Protein 4LWU (pdb70)

Solvent-accessible surface area: 5681 Å² total; per-residue (Å²): 224,131,102,10,76,4,32,109,116,0,31,60,18,0,90,79,22,50,8,165,105,109,57,0,46,45,173,44,0,60,141,30,7,29,78,2,20,83,73,103,158,16,40,87,117,187,103,128,65,32,0,96,1,68,152,16,71,0,5,142,21,7,50,31,142,83,6,21,48,146,58,112,218,109,19,99,60,13,0,62,145,10,35,92,76

Organism: Xenopus laevis (NCBI:txid8355)

Nearest PDB structures (foldseek):
  4lwu-assembly1_A  TM=1.012E+00  e=4.387E-17  Xenopus laevis
  4lwv-assembly1_A  TM=9.709E-01  e=1.993E-15  Xenopus laevis
  7kjm-assembly1_A  TM=9.568E-01  e=6.060E-14  Homo sapiens
  5hmk-assembly3_B  TM=9.568E-01  e=9.683E-14  Homo sapiens
  4zyc-assembly1_A  TM=9.671E-01  e=3.694E-13  Homo sapiens

Sequence (85 aa):
EKLVQPTPLLLSLLKS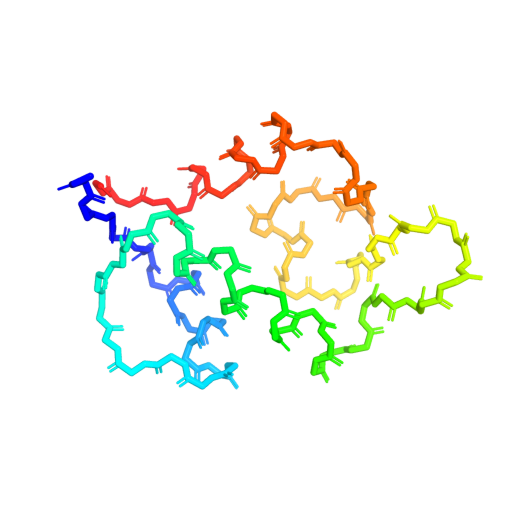AGAQKETFTMKEVLYHLGQYIMAKQLYDEKQQHIVHCSNDPLGELFGVQEFSVKEHRRIYAMISRNLVS

CATH classification: 1.10.245.10

Radius of gyration: 12.05 Å; Cα contacts (8 Å, |Δi|>4): 107; chains: 1; bounding box: 34×31×22 Å

Structure (mmCIF, N/CA/C/O backbone):
data_4LWU
#
_entry.id   4LWU
#
_cell.length_a   40.554
_cell.length_b   78.341
_cell.length_c   24.703
_cell.angle_alpha   90.00
_cell.angle_beta   90.00
_cell.angle_gamma   90.00
#
_symmetry.space_group_name_H-M   'P 21 21 2'
#
loop_
_entity.id
_entity.type
_entity.pdbx_description
1 polymer 'E3 ubiquitin-protein ligase Mdm2'
2 non-polymer "(2'S,3R,4'S,5'R)-N-(4-carbamoylphenyl)-6-chloro-4'-(3-chloro-2-fluorophenyl)-2'-(2,2-dimethylpropyl)-2-oxo-1,2-dihydrospiro[indole-3,3'-pyrrolidine]-5'-carboxamide"
3 non-polymer 'SULFATE ION'
4 water water
#
loop_
_atom_site.group_PDB
_atom_site.id
_atom_site.type_symbol
_atom_site.label_atom_id
_atom_site.label_alt_id
_atom_site.label_comp_id
_atom_site.label_asym_id
_atom_site.label_entity_id
_atom_site.label_seq_id
_atom_site.pdbx_PDB_ins_code
_atom_site.Cartn_x
_atom_site.Cartn_y
_atom_site.Cartn_z
_atom_site.occupancy
_atom_site.B_iso_or_equiv
_atom_site.auth_seq_id
_atom_site.auth_comp_id
_atom_site.auth_asym_id
_atom_site.auth_atom_id
_atom_site.pdbx_PDB_model_num
ATOM 1 N N . GLU A 1 1 ? 4.698 10.192 -2.684 1.00 23.84 21 GLU A N 1
ATOM 2 C CA . GLU A 1 1 ? 5.391 8.980 -3.204 1.00 21.37 21 GLU A CA 1
ATOM 3 C C . GLU A 1 1 ? 4.683 7.715 -2.739 1.00 20.07 21 GLU A C 1
ATOM 4 O O . GLU A 1 1 ? 5.162 6.604 -2.963 1.00 21.42 21 GLU A O 1
ATOM 10 N N . LYS A 1 2 ? 3.541 7.895 -2.085 1.00 16.15 22 LYS A N 1
ATOM 11 C CA . LYS A 1 2 ? 2.741 6.777 -1.605 1.00 16.46 22 LYS A CA 1
ATOM 12 C C . LYS A 1 2 ? 1.702 6.389 -2.650 1.00 14.64 22 LYS A C 1
ATOM 13 O O . LYS A 1 2 ? 0.914 7.223 -3.093 1.00 15.32 22 LYS A O 1
ATOM 19 N N . LEU A 1 3 ? 1.702 5.124 -3.048 1.00 10.89 23 LEU A N 1
ATOM 20 C CA . LEU A 1 3 ? 0.665 4.639 -3.939 1.00 9.96 23 LEU A CA 1
ATOM 21 C C . LEU A 1 3 ? -0.403 3.930 -3.122 1.00 9.68 23 LEU A C 1
ATOM 22 O O . LEU A 1 3 ? -0.102 3.069 -2.294 1.00 13.89 23 LEU A O 1
ATOM 27 N N . VAL A 1 4 ? -1.654 4.316 -3.342 1.00 8.09 24 VAL A N 1
ATOM 28 C CA . VAL A 1 4 ? -2.763 3.727 -2.613 1.00 7.96 24 VAL A CA 1
ATOM 29 C C . VAL A 1 4 ? -3.571 2.797 -3.503 1.00 7.44 24 VAL A C 1
ATOM 30 O O . VAL A 1 4 ? -3.525 2.884 -4.731 1.00 7.88 24 VAL A O 1
ATOM 34 N N . GLN A 1 5 ? -4.305 1.898 -2.858 1.00 7.65 25 GLN A N 1
ATOM 35 C CA . GLN A 1 5 ? -5.056 0.869 -3.555 1.00 7.39 25 GLN A CA 1
ATOM 36 C C . GLN A 1 5 ? -6.531 0.999 -3.223 1.00 6.82 25 GLN A C 1
ATOM 37 O O . GLN A 1 5 ? -6.961 0.646 -2.133 1.00 7.77 25 GLN A O 1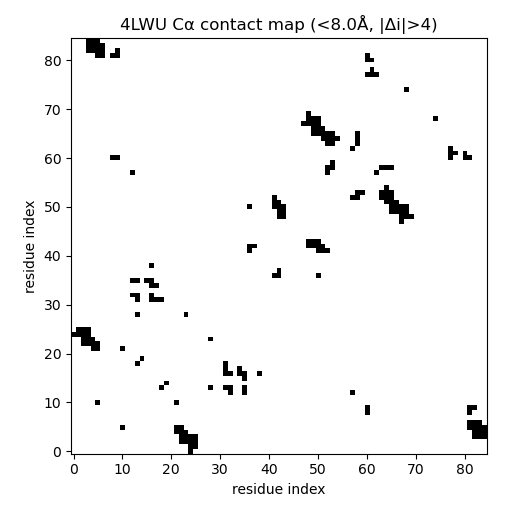
ATOM 43 N N . PRO A 1 6 ? -7.327 1.519 -4.161 1.00 6.73 26 PRO A N 1
ATOM 44 C CA . PRO A 1 6 ? -8.777 1.547 -3.961 1.00 6.90 26 PRO A CA 1
ATOM 45 C C . PRO A 1 6 ? -9.358 0.154 -3.757 1.00 7.75 26 PRO A C 1
ATOM 46 O O . PRO A 1 6 ? -8.921 -0.812 -4.381 1.00 7.68 26 PRO A O 1
ATOM 50 N N . THR A 1 7 ? -10.344 0.061 -2.874 1.00 7.62 27 THR A N 1
ATOM 51 C CA . THR A 1 7 ? -11.167 -1.137 -2.744 1.00 7.52 27 THR A CA 1
ATOM 52 C C . THR A 1 7 ? -11.873 -1.401 -4.063 1.00 7.88 27 THR A C 1
ATOM 53 O O . THR A 1 7 ? -11.958 -0.524 -4.918 1.00 8.96 27 THR A O 1
ATOM 57 N N . PRO A 1 8 ? -12.415 -2.614 -4.233 1.00 8.31 28 PRO A N 1
ATOM 58 C CA . PRO A 1 8 ? -13.125 -2.933 -5.474 1.00 8.65 28 PRO A CA 1
ATOM 59 C C . PRO A 1 8 ? -14.244 -1.957 -5.843 1.00 8.50 28 PRO A C 1
ATOM 60 O O . PRO A 1 8 ? -14.400 -1.604 -7.009 1.00 8.61 28 PRO A O 1
ATOM 64 N N . LEU A 1 9 ? -15.020 -1.519 -4.858 1.00 8.74 29 LEU A N 1
ATOM 65 C CA . LEU A 1 9 ? -16.101 -0.581 -5.124 1.00 8.90 29 LEU A CA 1
ATOM 66 C C . LEU A 1 9 ? -15.583 0.762 -5.633 1.00 9.49 29 LEU A C 1
ATOM 67 O O . LEU A 1 9 ? -16.036 1.258 -6.660 1.00 9.45 29 LEU A O 1
ATOM 72 N N . LEU A 1 10 ? -14.629 1.355 -4.928 1.00 8.26 30 LEU A N 1
ATOM 73 C CA . LEU A 1 10 ? -14.094 2.631 -5.387 1.00 7.48 30 LEU A CA 1
ATOM 74 C C . LEU A 1 10 ? -13.373 2.474 -6.717 1.00 7.12 30 LEU A C 1
ATOM 75 O O . LEU A 1 10 ? -13.487 3.330 -7.591 1.00 8.01 30 LEU A O 1
ATOM 80 N N . LEU A 1 11 ? -12.647 1.375 -6.879 1.00 7.53 31 LEU A N 1
ATOM 81 C CA . LEU A 1 11 ? -11.929 1.144 -8.124 1.00 8.57 31 LEU A CA 1
ATOM 82 C C . LEU A 1 11 ? -12.888 1.134 -9.308 1.00 8.68 31 LEU A C 1
ATOM 83 O O . LEU A 1 11 ? -12.572 1.665 -10.370 1.00 9.52 31 LEU A O 1
ATOM 88 N N . SER A 1 12 ? -14.064 0.539 -9.129 1.00 9.15 32 SER A N 1
ATOM 89 C CA . SER A 1 12 ? -15.028 0.466 -10.219 1.00 10.49 32 SER A CA 1
ATOM 90 C C . SER A 1 12 ? -15.473 1.866 -10.640 1.00 9.93 32 SER A C 1
ATOM 91 O O . SER A 1 12 ? -15.662 2.131 -11.829 1.00 10.25 32 SER A O 1
ATOM 94 N N . LEU A 1 13 ? -15.624 2.771 -9.675 1.00 9.96 33 LEU A N 1
ATOM 95 C CA . LEU A 1 13 ? -15.981 4.147 -9.996 1.00 9.71 33 LEU A CA 1
ATOM 96 C C . LEU A 1 13 ? -14.849 4.839 -10.749 1.00 8.90 33 LEU A C 1
ATOM 97 O O . LEU A 1 13 ? -15.086 5.537 -11.734 1.00 9.37 33 LEU A O 1
ATOM 102 N N . LEU A 1 14 ? -13.618 4.643 -10.291 1.00 8.24 34 LEU A N 1
ATOM 103 C CA . LEU A 1 14 ? -12.475 5.260 -10.951 1.00 7.86 34 LEU A CA 1
ATOM 104 C C . LEU A 1 14 ? -12.344 4.775 -12.387 1.00 7.95 34 LEU A C 1
ATOM 105 O O . LEU A 1 14 ? -12.077 5.561 -13.295 1.00 7.91 34 LEU A O 1
ATOM 110 N N . LYS A 1 15 ? -12.525 3.480 -12.602 1.00 8.81 35 LYS A N 1
ATOM 111 C CA . LYS A 1 15 ? -12.381 2.947 -13.948 1.00 9.66 35 LYS A CA 1
ATOM 112 C C . LYS A 1 15 ? -13.512 3.418 -14.855 1.00 11.32 35 LYS A C 1
ATOM 113 O O . LYS A 1 15 ? -13.300 3.651 -16.041 1.00 10.93 35 LYS A O 1
ATOM 119 N N . SER A 1 16 ? -14.708 3.589 -14.306 1.00 11.39 36 SER A N 1
ATOM 120 C CA . SER A 1 16 ? -15.805 4.115 -15.109 1.00 12.37 36 SER A CA 1
ATOM 121 C C . SER A 1 16 ? -15.519 5.557 -15.537 1.00 11.23 36 SER A C 1
ATOM 122 O O . SER A 1 16 ? -16.049 6.031 -16.543 1.00 13.11 36 SER A O 1
ATOM 125 N N . ALA A 1 17 ? -14.673 6.247 -14.777 1.00 10.05 37 ALA A N 1
ATOM 126 C CA . ALA A 1 17 ? -14.298 7.620 -15.099 1.00 10.36 37 ALA A CA 1
ATOM 127 C C . ALA A 1 17 ? -13.084 7.704 -16.020 1.00 8.23 37 ALA A C 1
ATOM 128 O O . ALA A 1 17 ? -12.696 8.797 -16.436 1.00 9.79 37 ALA A O 1
ATOM 130 N N . GLY A 1 18 ? -12.481 6.559 -16.330 1.00 8.66 38 GLY A N 1
ATOM 131 C CA . GLY A 1 18 ? -11.370 6.549 -17.263 1.00 9.51 38 GLY A CA 1
ATOM 132 C C . GLY A 1 18 ? -10.032 6.105 -16.696 1.00 9.75 38 GLY A C 1
ATOM 133 O O . GLY A 1 18 ? -9.035 6.081 -17.418 1.00 11.45 38 GLY A O 1
ATOM 134 N N . ALA A 1 19 ? -9.990 5.755 -15.413 1.00 8.81 39 ALA A N 1
ATOM 135 C CA . ALA A 1 19 ? -8.742 5.292 -14.812 1.00 10.06 39 ALA A CA 1
ATOM 136 C C . ALA A 1 19 ? -8.328 3.958 -15.428 1.00 11.25 39 ALA A C 1
ATOM 137 O O . ALA A 1 19 ? -9.176 3.158 -15.822 1.00 11.47 39 ALA A O 1
ATOM 139 N N . GLN A 1 20 ? -7.022 3.720 -15.508 1.00 12.50 40 GLN A N 1
ATOM 140 C CA . GLN A 1 20 ? -6.504 2.553 -16.214 1.00 15.25 40 GLN A CA 1
ATOM 141 C C . GLN A 1 20 ? -5.819 1.524 -15.317 1.00 17.13 40 GLN A C 1
ATOM 142 O O . GLN A 1 20 ? -5.741 0.348 -15.671 1.00 20.91 40 GLN A O 1
ATOM 148 N N . LYS A 1 21 ? -5.323 1.956 -14.163 1.00 15.95 41 LYS A N 1
ATOM 149 C CA . LYS A 1 21 ? -4.575 1.055 -13.293 1.00 15.31 41 LYS A CA 1
ATOM 150 C C . LYS A 1 21 ? -5.302 0.720 -11.996 1.00 12.74 41 LYS A C 1
ATOM 151 O O . LYS A 1 21 ? -6.475 1.054 -11.825 1.00 11.93 41 LYS A O 1
ATOM 157 N N . GLU A 1 22 ? -4.600 0.044 -11.091 1.00 12.63 42 GLU A N 1
ATOM 158 C CA . GLU A 1 22 ? -5.207 -0.430 -9.853 1.00 12.03 42 GLU A CA 1
ATOM 159 C C . GLU A 1 22 ? -4.639 0.251 -8.613 1.00 10.26 42 GLU A C 1
ATOM 160 O O . GLU A 1 22 ? -5.186 0.108 -7.521 1.00 9.93 42 GLU A O 1
ATOM 166 N N . THR A 1 23 ? -3.538 0.978 -8.779 1.00 9.00 43 THR A N 1
ATOM 167 C CA . THR A 1 23 ? -3.011 1.805 -7.705 1.00 8.00 43 THR A CA 1
ATOM 168 C C . THR A 1 23 ? -2.708 3.193 -8.237 1.00 7.29 43 THR A C 1
ATOM 169 O O . THR A 1 23 ? -2.508 3.380 -9.438 1.00 8.79 43 THR A O 1
ATOM 173 N N . PHE A 1 24 ? -2.678 4.162 -7.329 1.00 7.91 44 PHE A N 1
ATOM 174 C CA . PHE A 1 24 ? -2.691 5.571 -7.694 1.00 7.75 44 PHE A CA 1
ATOM 175 C C . PHE A 1 24 ? -2.012 6.385 -6.606 1.00 7.51 44 PHE A C 1
ATOM 176 O O . PHE A 1 24 ? -2.017 5.995 -5.443 1.00 8.87 44 PHE A O 1
ATOM 184 N N . THR A 1 25 ? -1.454 7.531 -6.975 1.00 7.98 45 THR A N 1
ATOM 185 C CA . THR A 1 25 ? -1.177 8.548 -5.973 1.00 8.71 45 THR A CA 1
ATOM 186 C C . THR A 1 25 ? -2.515 9.121 -5.524 1.00 8.02 45 THR A C 1
ATOM 187 O O . THR A 1 25 ? -3.515 9.017 -6.234 1.00 8.26 45 THR A O 1
ATOM 191 N N . MET A 1 26 ? -2.539 9.729 -4.346 1.00 8.62 46 MET A N 1
ATOM 192 C CA . MET A 1 26 ? -3.760 10.361 -3.876 1.00 9.23 46 MET A CA 1
ATOM 193 C C . MET A 1 26 ? -4.224 11.428 -4.866 1.00 8.50 46 MET A C 1
ATOM 194 O O . MET A 1 26 ? -5.423 11.585 -5.095 1.00 8.43 46 MET A O 1
ATOM 199 N N . LYS A 1 27 ? -3.277 12.142 -5.468 1.00 9.28 47 LYS A N 1
ATOM 200 C CA . LYS A 1 27 ? -3.627 13.145 -6.466 1.00 9.89 47 LYS A CA 1
ATOM 201 C C . LYS A 1 27 ? -4.371 12.515 -7.639 1.00 8.84 47 LYS A C 1
ATOM 202 O O . LYS A 1 27 ? -5.351 13.076 -8.133 1.00 8.26 47 LYS A O 1
ATOM 208 N N . GLU A 1 28 ? -3.912 11.349 -8.083 1.00 7.75 48 GLU A N 1
ATOM 209 C CA . GLU A 1 28 ? -4.585 10.656 -9.174 1.00 7.65 48 GLU A CA 1
ATOM 210 C C . GLU A 1 28 ? -5.987 10.229 -8.765 1.00 6.72 48 GLU A C 1
ATOM 211 O O . GLU A 1 28 ? -6.920 10.314 -9.557 1.00 7.35 48 GLU A O 1
ATOM 217 N N . VAL A 1 29 ? -6.143 9.747 -7.538 1.00 6.93 49 VAL A N 1
ATOM 218 C CA . VAL A 1 29 ? -7.471 9.354 -7.087 1.00 6.46 49 VAL A CA 1
ATOM 219 C C . VAL A 1 29 ? -8.410 10.558 -7.110 1.00 6.28 49 VAL A C 1
ATOM 220 O O . VAL A 1 29 ? -9.547 10.470 -7.580 1.00 6.38 49 VAL A O 1
ATOM 224 N N . LEU A 1 30 ? -7.930 11.689 -6.609 1.00 6.20 50 LEU A N 1
ATOM 225 C CA . LEU A 1 30 ? -8.723 12.908 -6.628 1.00 6.38 50 LEU A CA 1
ATOM 226 C C . LEU A 1 30 ? -9.062 13.332 -8.051 1.00 6.43 50 LEU A C 1
ATOM 227 O O . LEU A 1 30 ? -10.162 13.824 -8.312 1.00 6.60 50 LEU A O 1
ATOM 232 N N . TYR A 1 31 ? -8.128 13.145 -8.974 1.00 6.24 51 TYR A N 1
ATOM 233 C CA . TYR A 1 31 ? -8.373 13.541 -10.352 1.00 6.82 51 TYR A CA 1
ATOM 234 C C . TYR A 1 31 ? -9.472 12.688 -10.971 1.00 6.41 51 TYR A C 1
ATOM 235 O O . TYR A 1 31 ? -10.416 13.205 -11.567 1.00 6.90 51 TYR A O 1
ATOM 244 N N . HIS A 1 32 ? -9.356 11.377 -10.825 1.00 6.71 52 HIS A N 1
ATOM 245 C CA . HIS A 1 32 ? -10.343 10.488 -11.406 1.00 6.62 52 HIS A CA 1
ATOM 246 C C . HIS A 1 32 ? -11.711 10.627 -10.757 1.00 6.01 52 HIS A C 1
ATOM 247 O O . HIS A 1 32 ? -12.730 10.527 -11.435 1.00 6.87 52 HIS A O 1
ATOM 254 N N . LEU A 1 33 ? -11.746 10.861 -9.449 1.00 6.11 53 LEU A N 1
ATOM 255 C CA . LEU A 1 33 ? -13.021 11.109 -8.792 1.00 6.40 53 LEU A CA 1
ATOM 256 C C . LEU A 1 33 ? -13.643 12.419 -9.260 1.00 6.52 53 LEU A C 1
ATOM 257 O O . LEU A 1 33 ? -14.861 12.518 -9.372 1.00 6.87 53 LEU A O 1
ATOM 262 N N . GLY A 1 34 ? -12.815 13.420 -9.547 1.00 6.73 54 GLY A N 1
ATOM 263 C CA . GLY A 1 34 ? -13.333 14.648 -10.126 1.00 7.67 54 GLY A CA 1
ATOM 264 C C . GLY A 1 34 ? -13.988 14.376 -11.468 1.00 6.83 54 GLY A C 1
ATOM 265 O O . GLY A 1 34 ? -15.062 14.903 -11.771 1.00 7.07 54 GLY A O 1
ATOM 266 N N . GLN A 1 35 ? -13.344 13.540 -12.276 1.00 6.73 55 GLN A N 1
ATOM 267 C CA . GLN A 1 35 ? -13.904 13.169 -13.567 1.00 7.18 55 GLN A CA 1
ATOM 268 C C . GLN A 1 35 ? -15.200 12.387 -13.394 1.00 7.64 55 GLN A C 1
ATOM 269 O O . GLN A 1 35 ? -16.159 12.589 -14.140 1.00 8.81 55 GLN A O 1
ATOM 275 N N . TYR A 1 36 ? -15.227 11.500 -12.407 1.00 7.14 56 TYR A N 1
ATOM 276 C CA . TYR A 1 36 ? -16.431 10.737 -12.106 1.00 7.40 56 TYR A CA 1
ATOM 277 C C . TYR A 1 36 ? -17.578 11.663 -11.714 1.00 7.41 56 TYR A C 1
ATOM 278 O O . T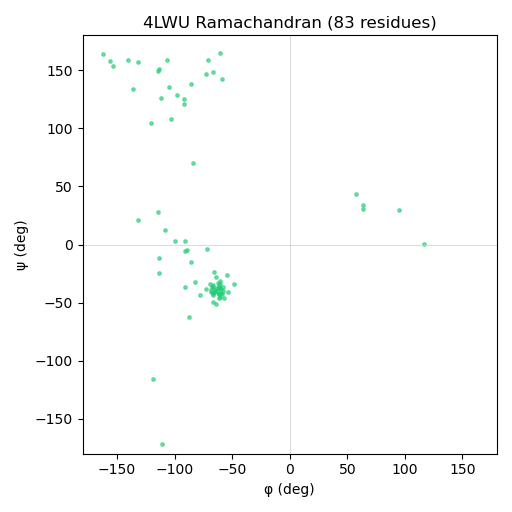YR A 1 36 ? -18.708 11.519 -12.188 1.00 8.61 56 TYR A O 1
ATOM 287 N N . ILE A 1 37 ? -17.279 12.620 -10.845 1.00 6.49 57 ILE A N 1
ATOM 288 C CA . ILE A 1 37 ? -18.277 13.571 -10.387 1.00 8.08 57 ILE A CA 1
ATOM 289 C C . ILE A 1 37 ? -18.876 14.346 -11.552 1.00 7.98 57 ILE A C 1
ATOM 290 O O . ILE A 1 37 ? -20.091 14.550 -11.615 1.00 9.20 57 ILE A O 1
ATOM 295 N N . MET A 1 38 ? -18.038 14.767 -12.491 1.00 9.24 58 MET A N 1
ATOM 296 C CA . MET A 1 38 ? -18.550 15.514 -13.630 1.00 10.57 58 MET A CA 1
ATOM 297 C C . MET A 1 38 ? -19.323 14.606 -14.583 1.00 12.17 58 MET A C 1
ATOM 298 O O . MET A 1 38 ? -20.353 15.005 -15.127 1.00 12.48 58 MET A O 1
ATOM 303 N N . ALA A 1 39 ? -18.845 13.380 -14.765 1.00 11.24 59 ALA A N 1
ATOM 304 C CA . ALA A 1 39 ? -19.529 12.417 -15.625 1.00 12.88 59 ALA A CA 1
ATOM 305 C C . ALA A 1 39 ? -20.937 12.098 -15.116 1.00 12.67 59 ALA A C 1
ATOM 306 O O . ALA A 1 39 ? -21.865 11.912 -15.906 1.00 15.17 59 ALA A O 1
ATOM 308 N N . LYS A 1 40 ? -21.096 12.028 -13.799 1.00 11.48 60 LYS A N 1
ATOM 309 C CA . LYS A 1 40 ? -22.391 11.720 -13.206 1.00 11.28 60 LYS A CA 1
ATOM 310 C C . LYS A 1 40 ? -23.215 12.977 -12.920 1.00 10.40 60 LYS A C 1
ATOM 311 O O . LYS A 1 40 ? -24.314 12.893 -12.367 1.00 11.18 60 LYS A O 1
ATOM 317 N N . GLN A 1 41 ? -22.682 14.135 -13.293 1.00 10.15 61 GLN A N 1
ATOM 318 C CA . GLN A 1 41 ? -23.380 15.404 -13.107 1.00 11.55 61 GLN A CA 1
ATOM 319 C C . GLN A 1 41 ? -23.746 15.645 -11.647 1.00 10.38 61 GLN A C 1
ATOM 320 O O . GLN A 1 41 ? -24.855 16.078 -11.329 1.00 11.34 61 GLN A O 1
ATOM 326 N N . LEU A 1 42 ? -22.799 15.366 -10.759 1.00 9.34 62 LEU A N 1
ATOM 327 C CA . LEU A 1 42 ? -23.023 15.566 -9.336 1.00 8.7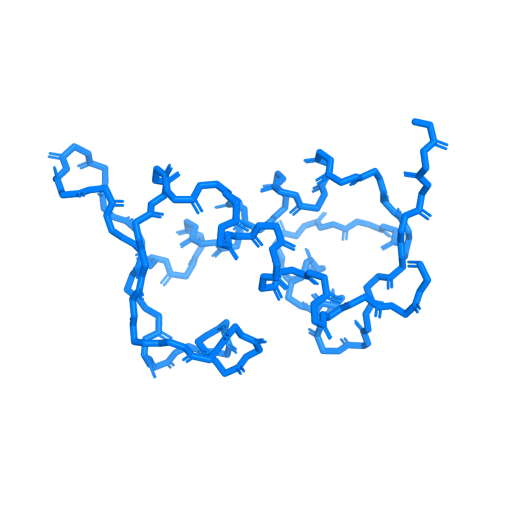9 62 LEU A CA 1
ATOM 328 C C . LEU A 1 42 ? -22.603 16.962 -8.886 1.00 9.32 62 LEU A C 1
ATOM 329 O O . LEU A 1 42 ? -22.813 17.334 -7.736 1.00 11.38 62 LEU A O 1
ATOM 334 N N . TYR A 1 43 ? -22.011 17.728 -9.796 1.00 9.20 63 TYR A N 1
ATOM 335 C CA . TYR A 1 43 ? -21.471 19.041 -9.459 1.00 9.99 63 TYR A CA 1
ATOM 336 C C . TYR A 1 43 ? -21.841 20.050 -10.530 1.00 10.47 63 TYR A C 1
ATOM 337 O O . TYR A 1 43 ? -21.698 19.786 -11.722 1.00 13.07 63 TYR A O 1
ATOM 346 N N . ASP A 1 44 ? -22.312 21.211 -10.099 1.00 9.85 64 ASP A N 1
ATOM 347 C CA . ASP A 1 44 ? -22.614 22.297 -11.017 1.00 12.09 64 ASP A CA 1
ATOM 348 C C . ASP A 1 44 ? -21.626 23.427 -10.783 1.00 11.44 64 ASP A C 1
ATOM 349 O O . ASP A 1 44 ? -21.467 23.897 -9.658 1.00 12.06 64 ASP A O 1
ATOM 354 N N . GLU A 1 45 ? -20.955 23.855 -11.845 1.00 12.38 65 GLU A N 1
ATOM 355 C CA . GLU A 1 45 ? -19.921 24.869 -11.712 1.00 14.10 65 GLU A CA 1
ATOM 356 C C . GLU A 1 45 ? -20.515 26.244 -11.431 1.00 13.63 65 GLU A C 1
ATOM 357 O O . GLU A 1 45 ? -21.610 26.574 -11.899 1.00 14.16 65 GLU A O 1
ATOM 363 N N . LYS A 1 46 ? -19.786 27.035 -10.650 1.00 14.38 66 LYS A N 1
ATOM 364 C CA . LYS A 1 46 ? -20.155 28.417 -10.376 1.00 14.27 66 LYS A CA 1
ATOM 365 C C . LYS A 1 46 ? -21.473 28.538 -9.617 1.00 13.95 66 LYS A C 1
ATOM 366 O O . LYS A 1 46 ? -22.236 29.484 -9.823 1.00 15.08 66 LYS A O 1
ATOM 372 N N . GLN A 1 47 ? -21.738 27.575 -8.740 1.00 12.48 67 GLN A N 1
ATOM 373 C CA . GLN A 1 47 ? -22.879 27.660 -7.839 1.00 13.40 67 GLN A CA 1
ATOM 374 C C . GLN A 1 47 ? -22.404 27.651 -6.383 1.00 14.65 67 GLN A C 1
ATOM 375 O O . GLN A 1 47 ? -21.708 28.571 -5.953 1.00 16.62 67 GLN A O 1
ATOM 381 N N . GLN A 1 48 ? -22.768 26.615 -5.630 1.00 14.11 68 GLN A N 1
ATOM 382 C CA . GLN A 1 48 ? -22.444 26.547 -4.204 1.00 14.13 68 GLN A CA 1
ATOM 383 C C . GLN A 1 48 ? -21.226 25.677 -3.894 1.00 13.26 68 GLN A C 1
ATOM 384 O O . GLN A 1 48 ? -20.877 25.484 -2.731 1.00 13.57 68 GLN A O 1
ATOM 390 N N . HIS A 1 49 ? -20.594 25.148 -4.937 1.00 11.10 69 HIS A N 1
ATOM 391 C CA . HIS A 1 49 ? -19.421 24.290 -4.786 1.00 12.13 69 HIS A CA 1
ATOM 392 C C . HIS A 1 49 ? -19.758 22.995 -4.046 1.00 10.15 69 HIS 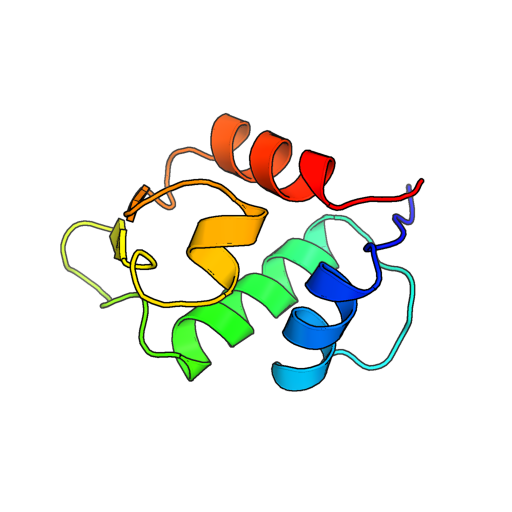A C 1
ATO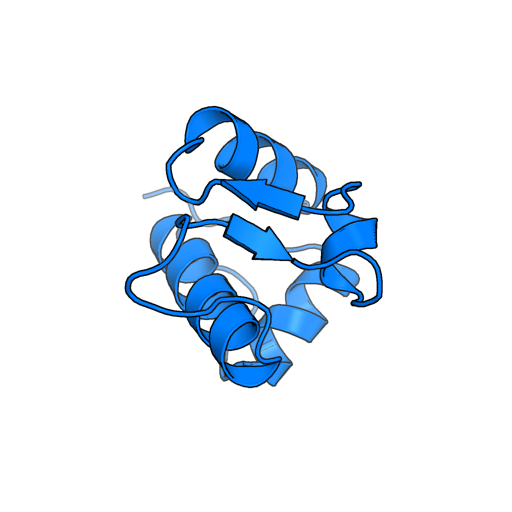M 393 O O . HIS A 1 49 ? -18.916 22.432 -3.343 1.00 12.20 69 HIS A O 1
ATOM 400 N N . ILE A 1 50 ? -20.991 22.526 -4.210 1.00 9.83 70 ILE A N 1
ATOM 401 C CA . ILE A 1 50 ? -21.463 21.321 -3.532 1.00 9.61 70 ILE A CA 1
ATOM 402 C C . ILE A 1 50 ? -21.535 20.134 -4.486 1.00 8.36 70 ILE A C 1
ATOM 403 O O . ILE A 1 50 ? -22.018 20.265 -5.607 1.00 9.44 70 ILE A O 1
ATOM 408 N N . VAL A 1 51 ? -21.060 18.977 -4.035 1.00 8.95 71 VAL A N 1
ATOM 409 C CA . VAL A 1 51 ? -21.297 17.728 -4.743 1.00 9.79 71 VAL A CA 1
ATOM 410 C C . VAL A 1 51 ? -22.559 17.079 -4.190 1.00 10.73 71 VAL A C 1
ATOM 411 O O . VAL A 1 51 ? -22.653 16.796 -2.997 1.00 11.33 71 VAL A O 1
ATOM 415 N N . HIS A 1 52 ? -23.532 16.858 -5.067 1.00 10.13 72 HIS A N 1
ATOM 416 C CA . HIS A 1 52 ? -24.802 16.264 -4.672 1.00 11.13 72 HIS A CA 1
ATOM 417 C C . HIS A 1 52 ? -24.817 14.803 -5.093 1.00 13.14 72 HIS A C 1
ATOM 418 O O . HIS A 1 52 ? -24.922 14.494 -6.279 1.00 15.27 72 HIS A O 1
ATOM 425 N N . CYS A 1 53 ? -24.707 13.907 -4.118 1.00 13.43 73 CYS A N 1
ATOM 426 C CA . CYS A 1 53 ? -24.445 12.503 -4.412 1.00 13.98 73 CYS A CA 1
ATOM 427 C C . CYS A 1 53 ? -25.370 11.533 -3.679 1.00 13.81 73 CYS A C 1
ATOM 428 O O . CYS A 1 53 ? -25.045 10.354 -3.532 1.00 13.68 73 CYS A O 1
ATOM 431 N N . SER A 1 54 ? -26.523 12.023 -3.232 1.00 15.12 74 SER A N 1
ATOM 432 C CA . SER A 1 54 ? -27.429 11.218 -2.415 1.00 15.70 74 SER A CA 1
ATOM 433 C C . SER A 1 54 ? -27.988 10.004 -3.156 1.00 15.46 74 SER A C 1
ATOM 434 O O . SER A 1 54 ? -28.317 8.993 -2.539 1.00 17.00 74 SER A O 1
ATOM 437 N N . ASN A 1 55 ? -28.100 10.109 -4.475 1.00 12.57 75 ASN A N 1
ATOM 438 C CA . ASN A 1 55 ? -28.672 9.032 -5.276 1.00 12.25 75 ASN A CA 1
ATOM 439 C C . ASN A 1 55 ? -27.613 8.313 -6.099 1.00 10.72 75 ASN A C 1
ATOM 440 O O . ASN A 1 55 ? -27.935 7.536 -6.998 1.00 11.14 75 ASN A O 1
ATOM 445 N N . ASP A 1 56 ? -26.349 8.576 -5.790 1.00 10.49 76 ASP A N 1
ATOM 446 C CA . ASP A 1 56 ? -25.249 8.020 -6.565 1.00 10.18 76 ASP A CA 1
ATOM 447 C C . ASP A 1 56 ? -24.456 7.032 -5.728 1.00 9.58 76 ASP A C 1
ATOM 448 O O . ASP A 1 56 ? -24.368 7.166 -4.510 1.00 9.73 76 ASP A O 1
ATOM 453 N N . PRO A 1 57 ? -23.845 6.032 -6.378 1.00 9.82 77 PRO A N 1
ATOM 454 C CA . PRO A 1 57 ? -22.939 5.131 -5.664 1.00 10.45 77 PRO A CA 1
ATOM 455 C C . PRO A 1 57 ? -21.910 5.860 -4.799 1.00 10.46 77 PRO A C 1
ATOM 456 O O . PRO A 1 57 ? -21.539 5.372 -3.736 1.00 11.47 77 PRO A O 1
ATOM 460 N N . LEU A 1 58 ? -21.460 7.028 -5.244 1.00 10.98 78 LEU A N 1
ATOM 461 C CA . LEU A 1 58 ? -20.447 7.769 -4.495 1.00 11.11 78 LEU A CA 1
ATOM 462 C C . LEU A 1 58 ? -20.950 8.153 -3.106 1.00 12.67 78 LEU A C 1
ATOM 463 O O . LEU A 1 58 ? -20.189 8.153 -2.134 1.00 12.72 78 LEU A O 1
ATOM 468 N N . GLY A 1 59 ? -22.236 8.474 -3.019 1.00 14.19 79 GLY A N 1
ATOM 469 C CA . GLY A 1 59 ? -22.805 8.896 -1.753 1.00 17.08 79 GLY A CA 1
ATOM 470 C C . GLY A 1 59 ? -22.695 7.831 -0.680 1.00 17.58 79 GLY A C 1
ATOM 471 O O . GLY A 1 59 ? -22.525 8.147 0.492 1.00 19.09 79 GLY A O 1
ATOM 472 N N . GLU A 1 60 ? -22.785 6.566 -1.079 1.00 19.82 80 GLU A N 1
ATOM 473 C CA . GLU A 1 60 ? -22.719 5.460 -0.130 1.00 19.27 80 GLU A CA 1
ATOM 474 C C . GLU A 1 60 ? -21.293 5.165 0.316 1.00 17.72 80 GLU A C 1
ATOM 475 O O . GLU A 1 60 ? -21.036 4.945 1.498 1.00 18.81 80 GLU A O 1
ATOM 481 N N . LEU A 1 61 ? -20.365 5.157 -0.635 1.00 13.92 81 LEU A N 1
ATOM 482 C CA . LEU A 1 61 ? -18.967 4.911 -0.317 1.00 13.81 81 LEU A CA 1
ATOM 483 C C . LEU A 1 61 ? -18.444 6.003 0.603 1.00 12.32 81 LEU A C 1
ATOM 484 O O . LEU A 1 61 ? -17.595 5.753 1.458 1.00 13.87 81 LEU A O 1
ATOM 489 N N . PHE A 1 62 ? -18.961 7.214 0.411 1.00 13.38 82 PHE A N 1
ATOM 490 C CA . PHE A 1 62 ? -18.577 8.367 1.218 1.00 14.45 82 PHE A CA 1
ATOM 491 C C . PHE A 1 62 ? -19.486 8.524 2.442 1.00 17.49 82 PHE A C 1
ATOM 492 O O . PHE A 1 62 ? -19.027 8.925 3.511 1.00 21.39 82 PHE A O 1
ATOM 500 N N . GLY A 1 63 ? -20.773 8.224 2.272 1.00 16.97 83 GLY A N 1
ATOM 501 C CA . GLY A 1 63 ? -21.717 8.291 3.376 1.00 18.57 83 GLY A CA 1
ATOM 502 C C . GLY A 1 63 ? -22.494 9.594 3.507 1.00 16.95 83 GLY A C 1
ATOM 503 O O . GLY A 1 63 ? -22.884 9.976 4.613 1.00 17.26 83 GLY A O 1
ATOM 504 N N . VAL A 1 64 ? -22.742 10.275 2.391 1.00 17.62 84 VAL A N 1
ATOM 505 C CA . VAL A 1 64 ? -23.356 11.601 2.438 1.00 14.94 84 VAL A CA 1
ATOM 506 C C . VAL A 1 64 ? -24.392 11.856 1.346 1.00 16.09 84 VAL A C 1
ATOM 507 O O . VAL A 1 64 ? -24.401 11.186 0.314 1.00 16.39 84 VAL A O 1
ATOM 511 N N . GLN A 1 65 ? -25.264 12.833 1.588 1.00 14.21 85 GLN A N 1
ATOM 512 C CA . GLN A 1 65 ? -26.166 13.343 0.560 1.00 16.07 85 GLN A CA 1
ATOM 513 C C . GLN A 1 65 ? -25.412 14.357 -0.286 1.00 15.01 85 GLN A C 1
ATOM 514 O O . GLN A 1 65 ? -25.676 14.512 -1.479 1.00 16.52 85 GLN A O 1
ATOM 520 N N . GLU A 1 66 ? -24.484 15.058 0.356 1.00 13.73 86 GLU A N 1
ATOM 521 C CA . GLU A 1 66 ? -23.711 16.098 -0.300 1.00 12.35 86 GLU A CA 1
ATOM 522 C C . GLU A 1 66 ? -22.464 16.416 0.513 1.00 11.05 86 GLU A C 1
ATOM 523 O O . GLU A 1 66 ? -22.355 16.058 1.683 1.00 11.43 86 GLU A O 1
ATOM 529 N N . PHE A 1 67 ? -21.517 17.092 -0.122 1.00 10.02 87 PHE A N 1
ATOM 530 C CA . PHE A 1 67 ? -20.404 17.688 0.596 1.00 9.69 87 PHE A CA 1
ATOM 531 C C . PHE A 1 67 ? -19.863 18.838 -0.230 1.00 9.24 87 PHE A C 1
ATOM 532 O O . PHE A 1 67 ? -20.072 18.891 -1.441 1.00 9.05 87 PHE A O 1
ATOM 540 N N . SER A 1 68 ? -19.176 19.765 0.425 1.00 10.15 88 SER A N 1
ATOM 541 C CA . 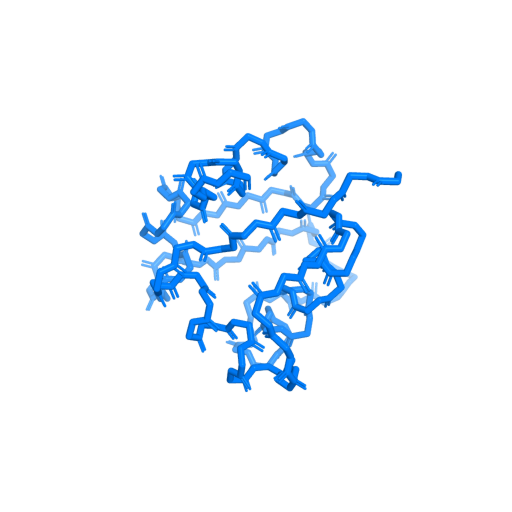SER A 1 68 ? -18.532 20.863 -0.279 1.00 9.20 88 SER A CA 1
ATOM 542 C C . SER A 1 68 ? -17.149 20.447 -0.762 1.00 8.82 88 SER A C 1
ATOM 543 O O . SER A 1 68 ? -16.400 19.790 -0.035 1.00 8.50 88 SER A O 1
ATOM 546 N N . VAL A 1 69 ? -16.805 20.835 -1.985 1.00 8.26 89 VAL A N 1
ATOM 547 C CA . VAL A 1 69 ? -15.492 20.509 -2.525 1.00 8.60 89 VAL A CA 1
ATOM 548 C C . VAL A 1 69 ? -14.389 21.323 -1.862 1.00 8.52 89 VAL A C 1
ATOM 549 O O . VAL A 1 69 ? -13.212 21.115 -2.148 1.00 9.61 89 VAL A O 1
ATOM 553 N N . LYS A 1 70 ? -14.767 22.239 -0.974 1.00 8.26 90 LYS A N 1
ATOM 554 C CA . LYS A 1 70 ? -13.790 22.975 -0.177 1.00 9.78 90 LYS A CA 1
ATOM 555 C C . LYS A 1 70 ? -13.384 22.222 1.090 1.00 9.34 90 LYS A C 1
ATOM 556 O O . LYS A 1 70 ? -12.389 22.568 1.727 1.00 10.78 90 LYS A O 1
ATOM 562 N N . GLU A 1 71 ? -14.154 21.201 1.457 1.00 8.47 91 GLU A N 1
ATOM 563 C CA . GLU A 1 71 ? -13.904 20.453 2.688 1.00 8.75 91 GLU A CA 1
ATOM 564 C C . GLU A 1 71 ? -12.861 19.367 2.465 1.00 7.26 91 GLU A C 1
ATOM 565 O O . GLU A 1 71 ? -13.182 18.179 2.475 1.00 7.52 91 GLU A O 1
ATOM 571 N N . HIS A 1 72 ? -11.610 19.765 2.262 1.00 7.33 92 HIS A N 1
ATOM 572 C CA . HIS A 1 72 ? -10.613 18.810 1.811 1.00 7.18 92 HIS A CA 1
ATOM 573 C C . HIS A 1 72 ? -10.242 17.749 2.834 1.00 6.35 92 HIS A C 1
ATOM 574 O O . HIS A 1 72 ? -10.062 16.591 2.472 1.00 6.99 92 HIS A O 1
ATOM 581 N N . ARG A 1 73 ? -10.138 18.112 4.108 1.00 7.29 93 ARG A N 1
ATOM 582 C CA . ARG A 1 73 ? -9.873 17.097 5.124 1.00 7.61 93 ARG A CA 1
ATOM 583 C C . ARG A 1 73 ? -10.948 16.020 5.090 1.00 7.71 93 ARG A C 1
ATOM 584 O O . ARG A 1 73 ? -10.653 14.824 5.136 1.00 7.73 93 ARG A O 1
ATOM 592 N N . ARG A 1 74 ? -12.202 16.446 5.015 1.00 6.86 94 ARG A N 1
ATOM 593 C CA . ARG A 1 74 ? -13.305 15.499 5.003 1.00 7.60 94 ARG A CA 1
ATOM 594 C C . ARG A 1 74 ? -13.225 14.601 3.776 1.00 5.99 94 ARG A C 1
ATOM 595 O O . ARG A 1 74 ? -13.471 13.397 3.860 1.00 6.91 94 ARG A O 1
ATOM 603 N N . ILE A 1 75 ? -12.873 15.178 2.633 1.00 5.93 95 ILE A N 1
ATOM 604 C CA . ILE A 1 75 ? -12.807 14.395 1.410 1.00 6.13 95 ILE A CA 1
ATOM 605 C C . ILE A 1 75 ? -11.684 13.361 1.471 1.00 5.98 95 ILE A C 1
ATOM 606 O O . ILE A 1 75 ? -11.879 12.210 1.071 1.00 6.26 95 ILE A O 1
ATOM 611 N N . TYR A 1 76 ? -10.522 13.743 1.994 1.00 6.07 96 TYR A N 1
ATOM 612 C CA . T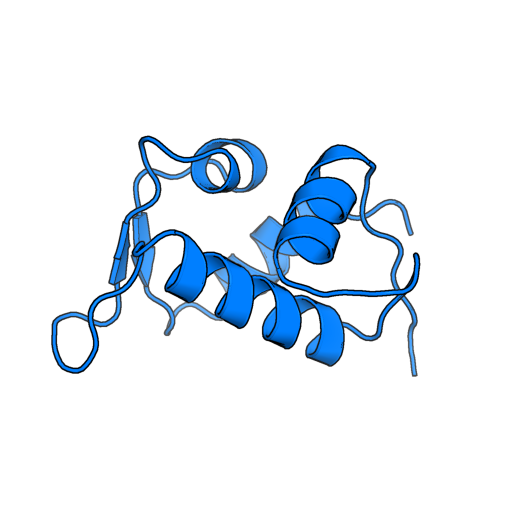YR A 1 76 ? -9.462 12.762 2.187 1.00 6.48 96 TYR A CA 1
ATOM 613 C C . TYR A 1 76 ? -9.898 11.629 3.108 1.00 6.43 96 TYR A C 1
ATOM 614 O O . TYR A 1 76 ? -9.548 10.476 2.878 1.00 6.79 96 TYR A O 1
ATOM 623 N N . ALA A 1 77 ? -10.666 11.950 4.143 1.00 6.62 97 ALA A N 1
ATOM 624 C CA . ALA A 1 77 ? -11.131 10.927 5.072 1.00 7.75 97 ALA A CA 1
ATOM 625 C C . ALA A 1 77 ? -12.135 9.993 4.404 1.00 7.16 97 ALA A C 1
ATOM 626 O O . ALA A 1 77 ? -12.104 8.775 4.613 1.00 7.63 97 ALA A O 1
ATOM 628 N N . MET A 1 78 ? -13.029 10.559 3.602 1.00 7.09 98 MET A N 1
ATOM 629 C CA . MET A 1 78 ? -14.021 9.746 2.916 1.00 6.81 98 MET A CA 1
ATOM 630 C C . MET A 1 78 ? -13.378 8.842 1.869 1.00 6.31 98 MET A C 1
ATOM 631 O O . MET A 1 78 ? -13.801 7.700 1.680 1.00 7.80 98 MET A O 1
ATOM 636 N N . ILE A 1 79 ? -12.345 9.337 1.199 1.00 6.58 99 ILE A N 1
ATOM 637 C CA . ILE A 1 79 ? -11.601 8.497 0.276 1.00 7.53 99 ILE A CA 1
ATOM 638 C C . ILE A 1 79 ? -10.873 7.395 1.043 1.00 6.75 99 ILE A C 1
ATOM 639 O O . ILE A 1 79 ? -10.864 6.237 0.624 1.00 6.69 99 ILE A O 1
ATOM 644 N N . SER A 1 80 ? -10.284 7.749 2.179 1.00 6.98 100 SER A N 1
ATOM 645 C CA . SER A 1 80 ? -9.505 6.791 2.947 1.00 6.40 100 SER A CA 1
ATOM 646 C C . SER A 1 80 ? -10.336 5.600 3.410 1.00 7.50 100 SER A C 1
ATOM 647 O O . SER A 1 80 ? -9.818 4.488 3.527 1.00 8.23 100 SER A O 1
ATOM 650 N N . ARG A 1 81 ? -11.622 5.830 3.663 1.00 7.13 101 ARG A N 1
ATOM 651 C CA . ARG A 1 81 ? -12.548 4.748 4.001 1.00 9.24 101 ARG A CA 1
ATOM 652 C C . ARG A 1 81 ? -12.508 3.663 2.938 1.00 8.82 101 ARG A C 1
ATOM 653 O O . ARG A 1 81 ? -12.821 2.501 3.206 1.00 11.32 101 ARG A O 1
ATOM 661 N N . ASN A 1 82 ? -12.144 4.061 1.724 1.00 9.16 102 ASN A N 1
ATOM 662 C CA . ASN A 1 82 ? -12.285 3.205 0.556 1.00 9.65 102 ASN A CA 1
ATOM 663 C C . ASN A 1 82 ? -10.940 2.827 -0.037 1.00 9.06 102 ASN A C 1
ATOM 664 O O . ASN A 1 82 ? -10.826 2.577 -1.233 1.00 10.41 102 ASN A O 1
ATOM 669 N N . LEU A 1 83 ? -9.921 2.784 0.808 1.00 9.26 103 LEU A N 1
ATOM 670 C CA . LEU A 1 83 ? -8.613 2.301 0.400 1.00 10.87 103 LEU A CA 1
ATOM 671 C C . LEU A 1 83 ? -8.283 1.018 1.152 1.00 12.15 103 LEU A C 1
ATOM 672 O O . LEU A 1 83 ? -8.719 0.819 2.289 1.00 14.91 103 LEU A O 1
ATOM 677 N N . VAL A 1 84 ? -7.521 0.146 0.506 1.00 12.68 104 VAL A N 1
ATOM 678 C CA . VAL A 1 84 ? -7.060 -1.091 1.124 1.00 16.21 104 VAL A CA 1
ATOM 679 C C . VAL A 1 84 ? -5.757 -0.798 1.852 1.00 18.39 104 VAL A C 1
ATOM 680 O O . VAL A 1 84 ? -5.661 -0.931 3.073 1.00 21.83 104 VAL A O 1
ATOM 684 N N . SER A 1 85 ? -4.757 -0.400 1.075 1.00 20.12 105 SER A N 1
ATOM 685 C CA . SER A 1 85 ? -3.494 0.089 1.602 1.00 21.65 105 SER A CA 1
ATOM 686 C C . SER A 1 85 ? -3.127 1.372 0.861 1.00 21.25 105 SER A C 1
ATOM 687 O O . SER A 1 85 ? -3.944 1.811 0.017 1.00 14.21 105 SER A O 1
#

Foldseek 3Di:
DDKWFFAPLLVVLLVVLPDDDGIDDVVSSVVSVVSSQVVVVQDDPPDQQKGQDLPHSLCVLQVHRIDHPVPVVSVVVSRVSGIDD

Secondary structure (DSSP, 8-state):
---B-B-HHHHHHHHHTT--SS-B-HHHHHHHHHHHHHHTT-B-TTSS-EEE-TTSHHHHHHT-SEEETT-HHHHHHHHHTTB--

B-factor: mean 14.34, std 6.95, range [5.93, 34.29]

InterPro domains:
  IPR001841 Zinc finger, RING-type [PS50089] (420-461)
  IPR001876 Zinc finger, RanBP2-type [PF00641] (291-319)
  IPR001876 Zinc finger, RanBP2-type [PS01358] (294-313)
  IPR001876 Zinc finger, RanBP2-type [PS50199] (290-319)
  IPR003121 SWIB/MDM2 domain [PF02201] (28-88)
  IPR003121 SWIB/MDM2 domain [PS51925] (22-105)
  IPR013083 Zinc finger, RING/FYVE/PHD-type [G3DSA:3.30.40.10] (409-473)
  IPR016495 p53 negative regulator Mdm2/Mdm4 [PIRSF006748] (2-473)
  IPR028340 E3 ubiquitin-protein ligase Mdm2 [PIRSF500700] (1-473)
  IPR036443 Zinc finger, RanBP2-type superfamily [SSF90209] (281-325)
  IPR036885 SWIB/MDM2 domain superfamily [G3DSA:1.10.245.10] (13-119)
  IPR036885 SWIB/MDM2 domain superfamily [SSF47592] (14-116)
  IPR036885 SWIB/MDM2 domain superfamily [SSF47592] (184-274)
  IPR044080 MDM2, modified RING finger, HC subclass [cd16783] (417-473)